Protein AF-A0A529MP01-F1 (afdb_monomer)

Sequence (126 aa):
EYVINDAGSQIDVLGRSAFLRYREALGEAIGEIPPGLYPGDYLIPVGQALAEEFGLGLLEMPEDEALAIVKDRTVDAMMAMIREDLALLNVHHDVFFSERTLHADNARKIRAAIADLTLKGHIYKG

Solvent-accessible surface area (backbone atoms only — not comparable to full-atom values): 7208 Å² total; per-residue (Å²): 111,46,81,40,87,61,72,53,73,65,48,57,35,46,17,53,31,32,51,48,28,21,42,39,58,71,68,45,86,70,75,76,76,60,90,86,42,61,78,56,73,84,34,43,63,52,2,40,52,48,28,71,75,45,58,66,53,57,75,78,44,61,64,72,60,31,44,53,54,42,29,53,54,46,51,52,52,50,53,50,51,54,50,51,57,32,48,77,69,75,49,83,67,95,44,77,45,53,42,40,70,41,52,40,81,81,23,46,65,53,54,50,53,52,50,53,38,48,75,71,68,74,64,81,87,130

Secondary structure (DSSP, 8-state):
-EEE--SSHHHHHHHHHHHHHHHHHTT----SPPBTB---GGGHHHHHHHHHHHTTHHHHS-HHHHHHHHHHHHHHHHHHHHHHHHHHTT---S-EEETHHHHHHHHHHHHHHHHHHHHTT-----

Mean predicted aligned error: 9.22 Å

Radius of gyration: 18.43 Å; Cα contacts (8 Å, |Δi|>4): 117; chains: 1; bounding box: 48×27×42 Å

pLDDT: mean 80.81, std 13.07, range [47.12, 97.31]

Foldseek 3Di:
DAEAALPDCLLLLQLVLLCLLLCVLLVDCSDQDDPPHDRDPLSNVLSVVCCVVQPCNLVVDDVVVSSVVSSVSRVVSVVVVVCVVCVVVVHDDPDYHYVVVCPPPVNPVVVVVVVVCVVVVNDDDD

Structure (mmCIF, N/CA/C/O backbone):
data_AF-A0A529MP01-F1
#
_entry.id   AF-A0A529MP01-F1
#
loop_
_atom_site.group_PDB
_atom_site.id
_atom_site.type_symbol
_atom_site.label_atom_id
_atom_site.label_alt_id
_atom_site.label_comp_id
_atom_site.label_asym_id
_atom_site.label_entity_id
_atom_site.label_seq_id
_atom_site.pdbx_PDB_ins_code
_atom_site.Cartn_x
_atom_site.Cartn_y
_atom_site.Cartn_z
_atom_site.occupancy
_atom_site.B_iso_or_equiv
_atom_site.auth_seq_id
_atom_site.auth_comp_id
_atom_site.auth_asym_id
_atom_site.auth_atom_id
_atom_site.pdbx_PDB_model_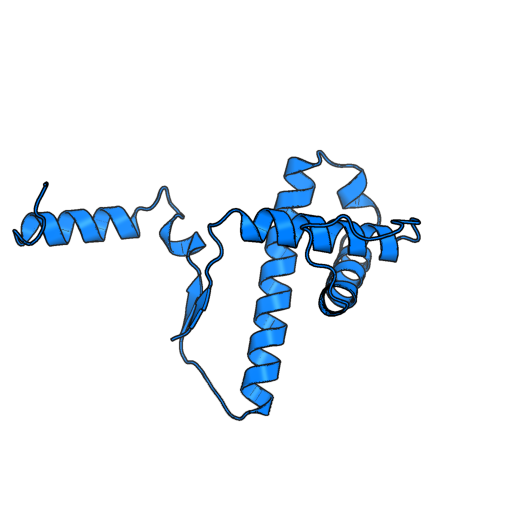num
ATOM 1 N N . GLU A 1 1 ? 6.658 -2.061 -21.353 1.00 52.84 1 GLU A N 1
ATOM 2 C CA . GLU A 1 1 ? 7.112 -2.436 -19.998 1.00 52.84 1 GLU A CA 1
ATOM 3 C C . GLU A 1 1 ? 6.769 -1.298 -19.046 1.00 52.84 1 GLU A C 1
ATOM 5 O O . GLU A 1 1 ? 6.806 -0.150 -19.480 1.00 52.84 1 GLU A O 1
ATOM 10 N N . TYR A 1 2 ? 6.397 -1.604 -17.803 1.00 59.94 2 TYR A N 1
ATOM 11 C CA . TYR A 1 2 ? 6.070 -0.624 -16.759 1.00 59.94 2 TYR A CA 1
ATOM 12 C C . TYR A 1 2 ? 7.038 -0.806 -15.581 1.00 59.94 2 TYR A C 1
ATOM 14 O O . TYR A 1 2 ? 7.133 -1.912 -15.045 1.00 59.94 2 TYR A O 1
ATOM 22 N N . VAL A 1 3 ? 7.764 0.248 -15.191 1.00 62.31 3 VAL A N 1
ATOM 23 C CA . VAL A 1 3 ? 8.709 0.213 -14.059 1.00 62.31 3 VAL A CA 1
ATOM 24 C C . VAL A 1 3 ? 8.031 0.766 -12.811 1.00 62.31 3 VAL A C 1
ATOM 26 O O . VAL A 1 3 ? 7.514 1.880 -12.826 1.00 62.31 3 VAL A O 1
ATOM 29 N N . ILE A 1 4 ? 8.049 -0.014 -11.735 1.00 66.75 4 ILE A N 1
ATOM 30 C CA . ILE A 1 4 ? 7.487 0.347 -10.435 1.00 66.75 4 ILE A CA 1
ATOM 31 C C . ILE A 1 4 ? 8.630 0.908 -9.582 1.00 66.75 4 ILE A C 1
ATOM 33 O O . ILE A 1 4 ? 9.581 0.183 -9.296 1.00 66.75 4 ILE A O 1
ATOM 37 N N . ASN A 1 5 ? 8.544 2.180 -9.182 1.00 66.88 5 ASN A N 1
ATOM 38 C CA . ASN A 1 5 ? 9.523 2.822 -8.294 1.00 66.88 5 ASN A CA 1
ATOM 39 C C . ASN A 1 5 ? 9.223 2.463 -6.831 1.00 66.88 5 ASN A C 1
ATOM 41 O O . ASN A 1 5 ? 8.701 3.262 -6.054 1.00 66.88 5 ASN A O 1
ATOM 45 N N . ASP A 1 6 ? 9.484 1.205 -6.487 1.00 66.50 6 ASP A N 1
ATOM 46 C CA . ASP A 1 6 ? 9.177 0.600 -5.195 1.00 66.50 6 ASP A CA 1
ATOM 47 C C . ASP A 1 6 ? 10.447 0.303 -4.364 1.00 66.50 6 ASP A C 1
ATOM 49 O O . ASP A 1 6 ? 10.486 -0.652 -3.579 1.00 66.50 6 ASP A O 1
ATOM 53 N N . ALA A 1 7 ? 11.458 1.175 -4.463 1.00 59.72 7 ALA A N 1
ATOM 54 C CA . ALA A 1 7 ? 12.653 1.151 -3.609 1.00 59.72 7 ALA A CA 1
ATOM 55 C C . ALA A 1 7 ? 12.884 2.441 -2.783 1.00 59.72 7 ALA A C 1
ATOM 57 O O . ALA A 1 7 ? 13.804 2.486 -1.965 1.00 59.72 7 ALA A O 1
ATOM 58 N N . GLY A 1 8 ? 12.078 3.492 -2.982 1.00 66.06 8 GLY A N 1
ATOM 59 C CA . GLY A 1 8 ? 12.253 4.799 -2.333 1.00 66.06 8 GLY A CA 1
ATOM 60 C C . GLY A 1 8 ? 11.412 5.025 -1.068 1.00 66.06 8 GLY A C 1
ATOM 61 O O . GLY A 1 8 ? 10.449 4.310 -0.793 1.00 66.06 8 GLY A O 1
ATOM 62 N N . SER A 1 9 ? 11.710 6.116 -0.349 1.00 74.81 9 SER A N 1
ATOM 63 C CA . SER A 1 9 ? 10.978 6.572 0.852 1.00 74.81 9 SER A CA 1
ATOM 64 C C . SER A 1 9 ? 9.485 6.847 0.618 1.00 74.81 9 SER A C 1
ATOM 66 O O . SER A 1 9 ? 8.710 6.947 1.567 1.00 74.81 9 SER A O 1
ATOM 68 N N . GLN A 1 10 ? 9.053 6.935 -0.643 1.00 77.38 10 GLN A N 1
ATOM 69 C CA . GLN A 1 10 ? 7.645 7.072 -1.018 1.00 77.38 10 GLN A CA 1
ATOM 70 C C . GLN A 1 10 ? 6.810 5.849 -0.619 1.00 77.38 10 GLN A C 1
ATOM 72 O O . GLN A 1 10 ? 5.647 6.007 -0.253 1.00 77.38 10 GLN A O 1
ATOM 77 N N . ILE A 1 11 ? 7.390 4.644 -0.597 1.00 82.25 11 ILE A N 1
ATOM 78 C CA . ILE A 1 11 ? 6.670 3.459 -0.104 1.00 82.25 11 ILE A CA 1
ATOM 79 C C . ILE A 1 11 ? 6.481 3.515 1.400 1.00 82.25 11 ILE A C 1
ATOM 81 O O . ILE A 1 11 ? 5.462 3.052 1.897 1.00 82.25 11 ILE A O 1
ATOM 85 N N . ASP A 1 12 ? 7.435 4.079 2.139 1.00 85.31 12 ASP A N 1
ATOM 86 C CA . ASP A 1 12 ? 7.285 4.214 3.586 1.00 85.31 12 ASP A CA 1
ATOM 87 C C . ASP A 1 12 ? 6.087 5.102 3.913 1.00 85.31 12 ASP A C 1
ATOM 89 O O . ASP A 1 12 ? 5.267 4.768 4.768 1.00 85.31 12 ASP A O 1
ATOM 93 N N . VAL A 1 13 ? 5.951 6.197 3.165 1.00 88.06 13 VAL A N 1
ATOM 94 C CA . VAL A 1 13 ? 4.794 7.089 3.226 1.00 88.06 13 VAL A CA 1
ATOM 95 C C . VAL A 1 13 ? 3.515 6.349 2.823 1.00 88.06 13 VAL A C 1
ATOM 97 O O . VAL A 1 13 ? 2.512 6.437 3.532 1.00 88.06 13 VAL A O 1
ATOM 100 N N . LEU A 1 14 ? 3.540 5.577 1.733 1.00 88.62 14 LEU A N 1
ATOM 101 C CA . LEU A 1 14 ? 2.395 4.796 1.256 1.00 88.62 14 LEU A CA 1
ATOM 102 C C . LEU A 1 14 ? 1.932 3.753 2.282 1.00 88.62 14 LEU A C 1
ATOM 104 O O . LEU A 1 14 ? 0.755 3.719 2.630 1.00 88.62 14 LEU A O 1
ATOM 108 N N . GLY A 1 15 ? 2.858 2.963 2.824 1.00 91.38 15 GLY A N 1
ATOM 109 C CA . GLY A 1 15 ? 2.577 1.950 3.838 1.00 91.38 15 GLY A CA 1
ATOM 110 C C . GLY A 1 15 ? 2.031 2.559 5.127 1.00 91.38 15 GLY A C 1
ATOM 111 O O . GLY A 1 15 ? 1.050 2.061 5.667 1.00 91.38 15 GLY A O 1
ATOM 112 N N . ARG A 1 16 ? 2.583 3.689 5.588 1.00 92.19 16 ARG A N 1
ATOM 113 C CA . ARG A 1 16 ? 2.034 4.418 6.747 1.00 92.19 16 ARG A CA 1
ATOM 114 C C . ARG A 1 16 ? 0.622 4.938 6.491 1.00 92.19 16 ARG A C 1
ATOM 116 O O . ARG A 1 16 ? -0.222 4.875 7.379 1.00 92.19 16 ARG A O 1
ATOM 123 N N . SER A 1 17 ? 0.354 5.408 5.277 1.00 92.88 17 SER A N 1
ATOM 124 C CA . SER A 1 17 ? -0.979 5.876 4.878 1.00 92.88 17 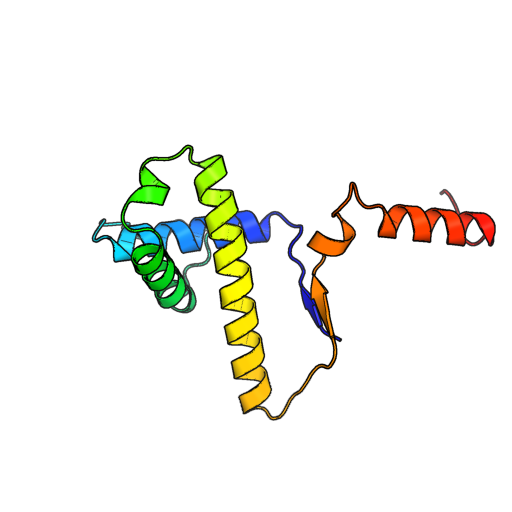SER A CA 1
ATOM 125 C C . SER A 1 17 ? -1.995 4.728 4.876 1.00 92.88 17 SER A C 1
ATOM 127 O O . SER A 1 17 ? -3.085 4.863 5.426 1.00 92.88 17 SER A O 1
ATOM 129 N N . ALA A 1 18 ? -1.619 3.567 4.330 1.00 94.19 18 ALA A N 1
ATOM 130 C CA . ALA A 1 18 ? -2.457 2.369 4.346 1.00 94.19 18 ALA A CA 1
ATOM 131 C C . ALA A 1 18 ? -2.661 1.815 5.764 1.00 94.19 18 ALA A C 1
ATOM 133 O O . ALA A 1 18 ? -3.760 1.383 6.099 1.00 94.19 18 ALA A O 1
ATOM 134 N N . PHE A 1 19 ? -1.644 1.893 6.626 1.00 94.69 19 PHE A N 1
ATOM 135 C CA . PHE A 1 19 ? -1.760 1.465 8.019 1.00 94.69 19 PHE A CA 1
ATOM 136 C C . PHE A 1 19 ? -2.758 2.318 8.814 1.00 94.69 19 PHE A C 1
ATOM 138 O O . PHE A 1 19 ? -3.504 1.790 9.636 1.00 94.69 19 PHE A O 1
ATOM 145 N N . LEU A 1 20 ? -2.839 3.624 8.535 1.00 93.75 20 LEU A N 1
ATOM 146 C CA . LEU A 1 20 ? -3.895 4.470 9.099 1.00 93.75 20 LEU A CA 1
ATOM 147 C C . LEU A 1 20 ? -5.282 4.023 8.625 1.00 93.75 20 LEU A C 1
ATOM 149 O O . LEU A 1 20 ? -6.176 3.862 9.448 1.00 93.75 20 LEU A O 1
ATOM 153 N N . ARG A 1 21 ? -5.463 3.748 7.327 1.00 94.38 21 ARG A N 1
ATOM 154 C CA . ARG A 1 21 ? -6.745 3.236 6.804 1.00 94.38 21 ARG A CA 1
ATOM 155 C C . ARG A 1 21 ? -7.111 1.862 7.375 1.00 94.38 21 ARG A C 1
ATOM 157 O O . ARG A 1 21 ? -8.285 1.583 7.581 1.00 94.38 21 ARG A O 1
ATOM 164 N N . TYR A 1 22 ? -6.124 1.023 7.677 1.00 96.06 22 TYR A N 1
ATOM 165 C CA . TYR A 1 22 ? -6.326 -0.235 8.398 1.00 96.06 22 TYR A CA 1
ATOM 166 C C . TYR A 1 22 ? -6.868 0.003 9.816 1.00 96.06 22 TYR A C 1
ATOM 168 O O . TYR A 1 22 ? -7.872 -0.593 10.197 1.00 96.06 2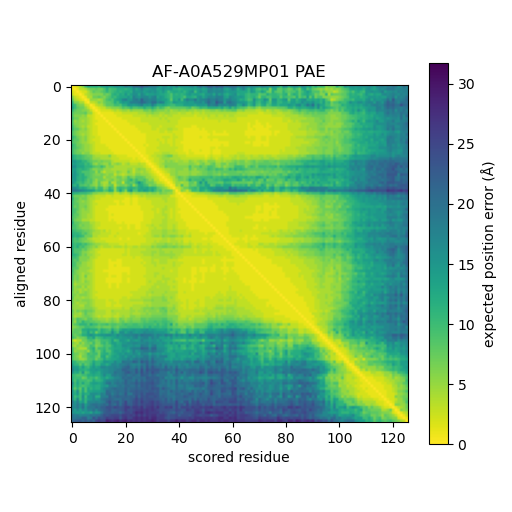2 TYR A O 1
ATOM 176 N N . ARG A 1 23 ? -6.277 0.936 10.573 1.00 94.25 23 ARG A N 1
ATOM 177 C CA . ARG A 1 23 ? -6.775 1.321 11.907 1.00 94.25 23 ARG A CA 1
ATOM 178 C C . ARG A 1 23 ? -8.190 1.899 11.847 1.00 94.25 23 ARG A C 1
ATOM 180 O O . ARG A 1 23 ? -9.031 1.548 12.668 1.00 94.25 23 ARG A O 1
ATOM 187 N N . GLU A 1 24 ? -8.471 2.727 10.844 1.00 94.38 24 GLU A N 1
ATOM 188 C CA . GLU A 1 24 ? -9.817 3.250 10.578 1.00 94.38 24 GLU A CA 1
ATOM 189 C C . GLU A 1 24 ? -10.826 2.124 10.308 1.00 94.38 24 GLU A C 1
ATOM 191 O O . GLU A 1 24 ? -11.915 2.125 10.879 1.00 94.38 24 GLU A O 1
ATOM 196 N N . ALA A 1 25 ? -10.456 1.123 9.501 1.00 95.56 25 ALA A N 1
ATOM 197 C CA . ALA A 1 25 ? -11.306 -0.033 9.211 1.00 95.56 25 ALA A CA 1
ATOM 198 C C . ALA A 1 25 ? -11.586 -0.903 10.452 1.00 95.56 25 ALA A C 1
ATOM 200 O O . ALA A 1 25 ? -12.654 -1.507 10.548 1.00 95.56 25 ALA A O 1
ATOM 201 N N . LEU A 1 26 ? -10.674 -0.919 11.429 1.00 96.00 26 LEU A N 1
ATOM 202 C CA . LEU A 1 26 ? -10.873 -1.551 12.739 1.00 96.00 26 LEU A CA 1
ATOM 203 C C . LEU A 1 26 ? -11.732 -0.715 13.705 1.00 96.00 26 LEU A C 1
ATOM 205 O O . LEU A 1 26 ? -11.998 -1.145 14.827 1.00 96.00 26 LEU A O 1
ATOM 209 N N . GLY A 1 27 ? -12.188 0.464 13.276 1.00 93.44 27 GLY A N 1
ATOM 210 C CA . GLY A 1 27 ? -13.036 1.358 14.058 1.00 93.44 27 GLY A CA 1
ATOM 211 C C . GLY A 1 27 ? -12.269 2.361 14.921 1.00 93.44 27 GLY A C 1
ATOM 212 O O . GLY A 1 27 ? -12.882 3.021 15.762 1.00 93.44 27 GLY A O 1
ATOM 213 N N . GLU A 1 28 ? -10.953 2.508 14.741 1.00 92.12 28 GLU A N 1
ATOM 214 C CA . GLU A 1 28 ? -10.205 3.563 15.420 1.00 92.12 28 GLU A CA 1
ATOM 215 C C . GLU A 1 28 ? -10.490 4.937 14.803 1.00 92.12 28 GLU A C 1
ATOM 217 O O . GLU A 1 28 ? -10.516 5.120 13.585 1.00 92.12 28 GLU A O 1
ATOM 222 N N . ALA A 1 29 ? -10.636 5.948 15.659 1.00 87.12 29 ALA A N 1
ATOM 223 C CA . ALA A 1 29 ? -10.726 7.334 15.222 1.00 87.12 29 ALA A CA 1
ATOM 224 C C . ALA A 1 29 ? -9.328 7.854 14.845 1.00 87.12 29 ALA A C 1
ATOM 226 O O . ALA A 1 29 ? -8.596 8.359 15.695 1.00 87.12 29 ALA A O 1
ATOM 227 N N . ILE A 1 30 ? -8.963 7.739 13.566 1.00 84.06 30 ILE A N 1
ATOM 228 C CA . ILE A 1 30 ? -7.648 8.173 13.061 1.00 84.06 30 ILE A CA 1
ATOM 229 C C . ILE A 1 30 ? -7.507 9.696 12.898 1.00 84.06 30 ILE A C 1
ATOM 231 O O . ILE A 1 30 ? -6.395 10.191 12.729 1.00 84.06 30 ILE A O 1
ATOM 235 N N . GLY A 1 31 ? -8.612 10.443 12.991 1.00 81.75 31 GLY A N 1
ATOM 236 C CA . GLY A 1 31 ? -8.627 11.896 12.814 1.00 81.75 31 GLY A CA 1
ATOM 237 C C . GLY A 1 31 ? -8.318 12.320 11.375 1.00 81.75 31 GLY A C 1
ATOM 238 O O . GLY A 1 31 ? -8.593 11.590 10.425 1.00 81.75 31 GLY A O 1
ATOM 239 N N . GLU A 1 32 ? -7.764 13.520 11.209 1.00 78.88 32 GLU A N 1
ATOM 240 C CA . GLU A 1 32 ? -7.283 13.979 9.905 1.00 78.88 32 GLU A CA 1
ATOM 241 C C . GLU A 1 32 ? -5.965 13.287 9.549 1.00 78.88 32 GLU A C 1
ATOM 243 O O . GLU A 1 32 ? -5.060 13.180 10.380 1.00 78.88 32 GLU A O 1
ATOM 248 N N . ILE A 1 33 ? -5.834 12.851 8.293 1.00 77.75 33 ILE A N 1
ATOM 249 C CA . ILE A 1 33 ? -4.584 12.269 7.800 1.00 77.75 33 ILE A CA 1
ATOM 250 C C . ILE A 1 33 ? -3.481 13.339 7.875 1.00 77.75 33 ILE A C 1
ATOM 252 O O . ILE A 1 33 ? -3.641 14.411 7.283 1.00 77.75 33 ILE A O 1
ATOM 256 N N . PRO A 1 34 ? -2.355 13.067 8.565 1.00 77.31 34 PRO A N 1
ATOM 257 C CA . PRO A 1 34 ? -1.263 14.020 8.688 1.00 77.31 34 PRO A CA 1
ATOM 258 C C . PRO A 1 34 ? -0.748 14.529 7.332 1.00 77.31 34 PRO A C 1
ATOM 260 O O . PRO A 1 34 ? -0.632 13.748 6.379 1.00 77.31 34 PRO A O 1
ATOM 263 N N . PRO A 1 35 ? -0.361 15.814 7.235 1.00 70.06 35 PRO A N 1
ATOM 264 C CA . PRO A 1 35 ? 0.225 16.357 6.018 1.00 70.06 35 PRO A CA 1
ATOM 265 C C . PRO A 1 35 ? 1.508 15.600 5.654 1.00 70.06 35 PRO A C 1
ATOM 267 O O . PRO A 1 35 ? 2.374 15.370 6.497 1.00 70.06 35 PRO A O 1
ATOM 270 N N . GLY A 1 36 ? 1.631 15.223 4.380 1.00 69.81 36 GLY A N 1
ATOM 271 C CA . GLY A 1 36 ? 2.765 14.449 3.864 1.00 69.81 36 GLY A CA 1
ATOM 272 C C . GLY A 1 36 ? 2.519 12.943 3.753 1.00 69.81 36 GLY A C 1
ATOM 273 O O . GLY A 1 36 ? 3.354 12.260 3.169 1.00 69.81 36 GLY A O 1
ATOM 274 N N . LEU A 1 37 ? 1.388 12.430 4.248 1.00 74.81 37 LEU A N 1
ATOM 275 C CA . LEU A 1 37 ? 0.890 11.093 3.914 1.00 74.81 37 LEU A CA 1
ATOM 276 C C . LEU A 1 37 ? -0.024 11.142 2.686 1.00 74.81 37 LEU A C 1
ATOM 278 O O . LEU A 1 37 ? -0.545 12.200 2.335 1.00 74.81 37 LEU A O 1
ATOM 282 N N . TYR A 1 38 ? -0.213 10.000 2.025 1.00 73.00 38 TYR A N 1
ATOM 283 C CA . TYR A 1 38 ? -1.167 9.886 0.929 1.00 73.00 38 TYR A CA 1
ATOM 284 C C . TYR A 1 38 ? -2.588 9.935 1.505 1.00 73.00 38 TYR A C 1
ATOM 286 O O . TYR A 1 38 ? -2.987 9.014 2.219 1.00 73.00 38 TYR A O 1
ATOM 294 N N . PRO A 1 39 ? -3.373 10.985 1.210 1.00 65.50 39 PRO A N 1
ATOM 295 C CA . PRO A 1 39 ? -4.687 11.163 1.823 1.00 65.50 39 PRO A CA 1
ATOM 296 C C . PRO A 1 39 ? -5.763 10.269 1.193 1.00 65.50 39 PRO A C 1
ATOM 298 O O . PRO A 1 39 ? -6.848 10.110 1.747 1.00 65.50 39 PRO A O 1
ATOM 301 N N . GLY A 1 40 ? -5.486 9.733 0.002 1.00 71.81 40 GLY A N 1
ATOM 302 C CA . GLY A 1 40 ? -6.517 9.353 -0.949 1.00 71.81 40 GLY A CA 1
ATOM 303 C C . GLY A 1 40 ? -7.431 8.219 -0.495 1.00 71.81 40 GLY A C 1
ATOM 304 O O . GLY A 1 40 ? -6.996 7.218 0.076 1.00 71.81 40 GLY A O 1
ATOM 305 N N . ASP A 1 41 ? -8.705 8.367 -0.847 1.00 81.81 41 ASP A N 1
ATOM 306 C CA . ASP A 1 41 ? -9.763 7.379 -0.623 1.00 81.81 41 ASP A CA 1
ATOM 307 C C . ASP A 1 41 ? -9.467 6.030 -1.296 1.00 81.81 41 ASP A C 1
ATOM 309 O O . ASP A 1 41 ? -9.969 4.996 -0.869 1.00 81.81 41 ASP A O 1
ATOM 313 N N . TYR A 1 42 ? -8.578 6.014 -2.294 1.00 84.19 42 TYR A N 1
ATOM 314 C CA . TYR A 1 42 ? -8.106 4.797 -2.957 1.00 84.19 42 TYR A CA 1
ATOM 315 C C . TYR A 1 42 ? -7.372 3.822 -2.014 1.00 84.19 42 TYR A C 1
ATOM 317 O O . TYR A 1 42 ? -7.233 2.647 -2.347 1.00 84.19 42 TYR A O 1
ATOM 325 N N . LEU A 1 43 ? -6.918 4.275 -0.835 1.00 91.81 43 LEU A N 1
ATOM 326 C CA . LEU A 1 43 ? -6.331 3.412 0.198 1.00 91.81 43 LEU A CA 1
ATOM 327 C C . LEU A 1 43 ? -7.359 2.850 1.187 1.00 91.81 43 LEU A C 1
ATOM 329 O O . LEU A 1 43 ? -7.018 1.944 1.945 1.00 91.81 43 LEU A O 1
ATOM 333 N N . ILE A 1 44 ? -8.602 3.342 1.191 1.00 92.12 44 ILE A N 1
ATOM 334 C CA . ILE A 1 44 ? -9.662 2.805 2.058 1.00 92.12 44 ILE A CA 1
ATOM 335 C C . ILE A 1 44 ? -9.890 1.308 1.778 1.00 92.12 44 ILE A C 1
ATOM 337 O O . ILE A 1 44 ? -9.845 0.536 2.738 1.00 92.12 44 ILE A O 1
ATOM 341 N N . PRO A 1 45 ? -10.031 0.850 0.513 1.00 93.88 45 PRO A N 1
ATOM 342 C CA . PRO A 1 45 ? -10.172 -0.578 0.221 1.00 93.88 45 PRO A CA 1
ATOM 343 C C . PRO A 1 45 ? -8.967 -1.408 0.678 1.00 93.88 45 PRO A C 1
ATOM 345 O O . PRO A 1 45 ? -9.133 -2.542 1.115 1.00 93.88 45 PRO A O 1
ATOM 348 N N . VAL A 1 46 ? -7.754 -0.842 0.633 1.00 94.94 46 VAL A N 1
ATOM 349 C CA . VAL A 1 46 ? -6.541 -1.517 1.125 1.00 94.94 46 VAL A CA 1
ATOM 350 C C . VAL A 1 46 ? -6.592 -1.687 2.640 1.00 94.94 46 VAL A C 1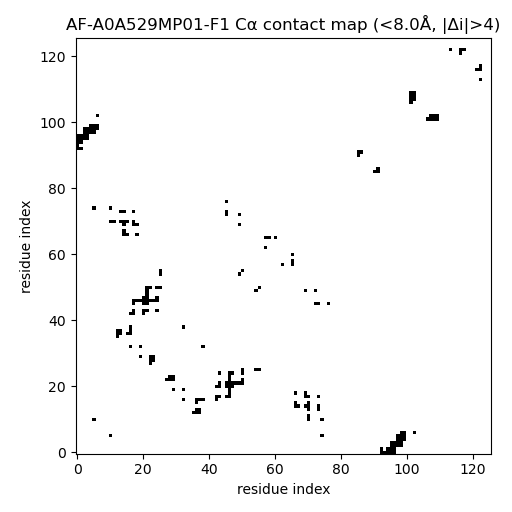
ATOM 352 O O . VAL A 1 46 ? -6.334 -2.777 3.141 1.00 94.94 46 VAL A O 1
ATOM 355 N N . GLY A 1 47 ? -6.953 -0.631 3.373 1.00 94.88 47 GLY A N 1
ATOM 356 C CA . GLY A 1 47 ? -7.122 -0.690 4.824 1.00 94.88 47 GLY A CA 1
ATOM 357 C C . GLY A 1 47 ? -8.177 -1.713 5.248 1.00 94.88 47 GLY A C 1
ATOM 358 O O . GLY A 1 47 ? -7.947 -2.485 6.175 1.00 94.88 47 GLY A O 1
ATOM 359 N N . GLN A 1 48 ? -9.297 -1.772 4.522 1.00 96.62 48 GLN A N 1
ATOM 360 C CA . GLN A 1 48 ? -10.351 -2.766 4.730 1.00 96.62 48 GLN A CA 1
ATOM 361 C C . GLN A 1 48 ? -9.855 -4.193 4.480 1.00 96.62 48 GLN A C 1
ATOM 363 O O . GLN A 1 48 ? -10.061 -5.054 5.330 1.00 96.62 48 GLN A O 1
ATOM 368 N N . ALA A 1 49 ? -9.149 -4.432 3.371 1.00 95.94 49 ALA A N 1
ATOM 369 C CA . ALA A 1 49 ? -8.581 -5.743 3.060 1.00 95.94 49 ALA A CA 1
ATOM 370 C C . ALA A 1 49 ? -7.553 -6.192 4.114 1.00 95.94 49 ALA A C 1
ATOM 372 O O . ALA A 1 49 ? -7.551 -7.348 4.526 1.00 95.94 49 ALA A O 1
ATOM 373 N N . LEU A 1 50 ? -6.716 -5.272 4.605 1.00 96.81 50 LEU A N 1
ATOM 374 C CA . LEU A 1 50 ? -5.782 -5.549 5.699 1.00 96.81 50 LEU A CA 1
ATOM 375 C C . LEU A 1 50 ? -6.514 -5.901 7.001 1.00 96.81 50 LEU A C 1
ATOM 377 O O . LEU A 1 50 ? -6.091 -6.809 7.712 1.00 96.81 50 LEU A O 1
ATOM 381 N N . ALA A 1 51 ? -7.606 -5.202 7.322 1.00 97.25 51 ALA A N 1
ATOM 382 C CA . ALA A 1 51 ? -8.399 -5.477 8.519 1.00 97.25 51 ALA A CA 1
ATOM 383 C C . ALA A 1 51 ? -9.118 -6.829 8.420 1.00 97.25 51 ALA A C 1
ATOM 385 O O . ALA A 1 51 ? -9.192 -7.558 9.407 1.00 97.25 51 ALA A O 1
ATOM 386 N N . GLU A 1 52 ? -9.593 -7.187 7.228 1.00 97.31 52 GLU A N 1
ATOM 387 C CA . GLU A 1 52 ? -10.188 -8.493 6.947 1.00 97.31 52 GLU A CA 1
ATOM 388 C C . GLU A 1 52 ? -9.156 -9.630 7.038 1.00 97.31 52 GLU A C 1
ATOM 390 O O . GLU A 1 52 ? -9.435 -10.657 7.656 1.00 97.31 52 GLU A O 1
ATOM 395 N N . GLU A 1 53 ? -7.957 -9.447 6.473 1.00 96.88 53 GLU A N 1
ATOM 396 C CA . GLU A 1 53 ? -6.900 -10.470 6.461 1.00 96.88 53 GLU A CA 1
ATOM 397 C C . GLU A 1 53 ? -6.254 -10.656 7.844 1.00 96.88 53 GLU A C 1
ATOM 399 O O . GLU A 1 53 ? -6.010 -11.788 8.264 1.00 96.88 53 GLU A O 1
ATOM 404 N N . PHE A 1 54 ? -5.975 -9.565 8.565 1.00 96.31 54 PHE A N 1
ATOM 405 C CA . PHE A 1 54 ? -5.139 -9.602 9.770 1.00 96.31 54 PHE A CA 1
ATOM 406 C C . PHE A 1 54 ? -5.875 -9.300 11.080 1.00 96.31 54 PHE A C 1
ATOM 408 O O . PHE A 1 54 ? -5.305 -9.519 12.154 1.00 96.31 54 PHE A O 1
ATOM 415 N N . GLY A 1 55 ? -7.122 -8.824 11.044 1.00 96.25 55 GLY A N 1
ATOM 416 C CA . GLY A 1 55 ? -7.857 -8.447 12.253 1.00 96.25 55 GLY A CA 1
ATOM 417 C C . GLY A 1 55 ? -7.087 -7.407 13.065 1.00 96.25 55 GLY A C 1
ATOM 418 O O . GLY A 1 55 ? -6.707 -6.385 12.520 1.00 96.25 55 GLY A O 1
ATOM 419 N N . LEU A 1 56 ? -6.829 -7.668 14.353 1.00 95.62 56 LEU A N 1
ATOM 420 C CA . LEU A 1 56 ? -5.993 -6.809 15.211 1.00 95.62 56 LEU A CA 1
ATOM 421 C C . LEU A 1 56 ? -4.496 -7.160 15.160 1.00 95.62 56 LEU A C 1
ATOM 423 O O . LEU A 1 56 ? -3.686 -6.450 15.750 1.00 95.62 56 LEU A O 1
ATOM 427 N N . GLY A 1 57 ? -4.104 -8.232 14.465 1.00 96.12 57 GLY A N 1
ATOM 428 C CA . GLY A 1 57 ? -2.770 -8.826 14.579 1.00 96.12 57 GLY A CA 1
ATOM 429 C C . GLY A 1 57 ? -1.624 -7.871 14.238 1.00 96.12 57 GLY A C 1
ATOM 430 O O . GLY A 1 57 ? -0.598 -7.889 14.914 1.00 96.12 57 GLY A O 1
ATOM 431 N N . LEU A 1 58 ? -1.799 -6.977 13.254 1.00 95.00 58 LEU A N 1
ATOM 432 C CA . LEU A 1 58 ? -0.765 -5.989 12.903 1.00 95.00 58 LEU A CA 1
ATOM 433 C C . LEU A 1 58 ? -0.557 -4.919 13.990 1.00 95.00 58 LEU A C 1
ATOM 435 O O . LEU A 1 58 ? 0.459 -4.234 13.970 1.00 95.00 58 LEU A O 1
ATOM 439 N N . LEU A 1 59 ? -1.496 -4.755 14.929 1.00 94.44 59 LEU A N 1
ATOM 440 C CA . LEU A 1 59 ? -1.356 -3.835 16.068 1.00 94.44 59 LEU A CA 1
ATOM 441 C C . LEU A 1 59 ? -0.615 -4.469 17.250 1.00 94.44 59 LEU A C 1
ATOM 443 O O . LEU A 1 59 ? -0.115 -3.753 18.115 1.00 94.44 59 LEU A O 1
ATOM 447 N N . GLU 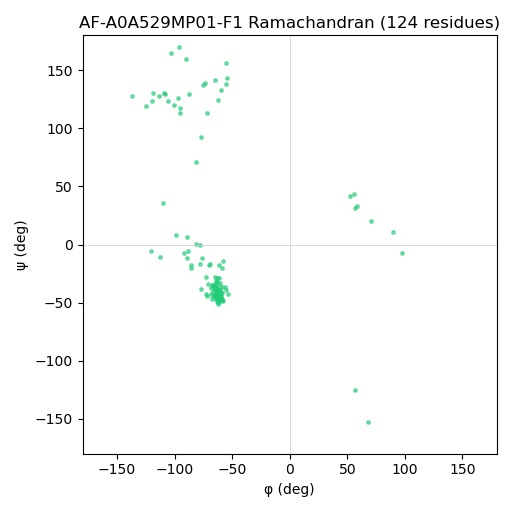A 1 60 ? -0.562 -5.799 17.305 1.00 94.56 60 GLU A N 1
ATOM 448 C CA . GLU A 1 60 ? 0.037 -6.555 18.410 1.00 94.56 60 GLU A CA 1
ATOM 449 C C . GLU A 1 60 ? 1.519 -6.888 18.173 1.00 94.56 60 GLU A C 1
ATOM 451 O O . GLU A 1 60 ? 2.196 -7.394 19.068 1.00 94.56 60 GLU A O 1
ATOM 456 N N . MET A 1 61 ? 2.033 -6.600 16.977 1.00 94.56 61 MET A N 1
ATOM 457 C CA . MET A 1 61 ? 3.422 -6.841 16.586 1.00 94.56 61 MET A CA 1
ATOM 458 C C . MET A 1 61 ? 4.256 -5.548 16.584 1.00 94.56 61 MET A C 1
ATOM 460 O O . MET A 1 61 ? 3.696 -4.448 16.602 1.00 94.56 61 MET A O 1
ATOM 464 N N . PRO A 1 62 ? 5.601 -5.644 16.559 1.00 95.88 62 PRO A N 1
ATOM 465 C CA . PRO A 1 62 ? 6.461 -4.474 16.424 1.00 95.88 62 PRO A CA 1
ATOM 466 C C . PRO A 1 62 ? 6.116 -3.662 15.170 1.00 95.88 62 PRO A C 1
ATOM 468 O O . PRO A 1 62 ? 5.910 -4.225 14.095 1.00 95.88 62 PRO A O 1
ATOM 471 N N . GLU A 1 63 ? 6.097 -2.333 15.299 1.00 89.25 63 GLU A N 1
ATOM 472 C CA . GLU A 1 63 ? 5.668 -1.425 14.223 1.00 89.25 63 GLU A CA 1
ATOM 473 C C . GLU A 1 63 ? 6.456 -1.639 12.923 1.00 89.25 63 GLU A C 1
ATOM 475 O O . GLU A 1 63 ? 5.871 -1.634 11.842 1.00 89.25 63 GLU A O 1
ATOM 480 N N . ASP A 1 64 ? 7.764 -1.884 13.012 1.00 89.19 64 ASP A N 1
ATOM 481 C CA . ASP A 1 64 ? 8.609 -2.116 11.837 1.00 89.19 64 ASP A CA 1
ATOM 482 C C . ASP A 1 64 ? 8.223 -3.399 11.078 1.00 89.19 64 ASP A C 1
ATOM 484 O O . ASP A 1 64 ? 8.233 -3.414 9.844 1.00 89.19 64 ASP A O 1
ATOM 488 N N . GLU A 1 65 ? 7.836 -4.459 11.797 1.00 92.94 65 GLU A N 1
ATOM 489 C CA . GLU A 1 65 ? 7.377 -5.723 11.206 1.00 92.94 65 GLU A CA 1
ATOM 490 C C . GLU A 1 65 ? 5.987 -5.561 10.579 1.00 92.94 65 GLU A C 1
A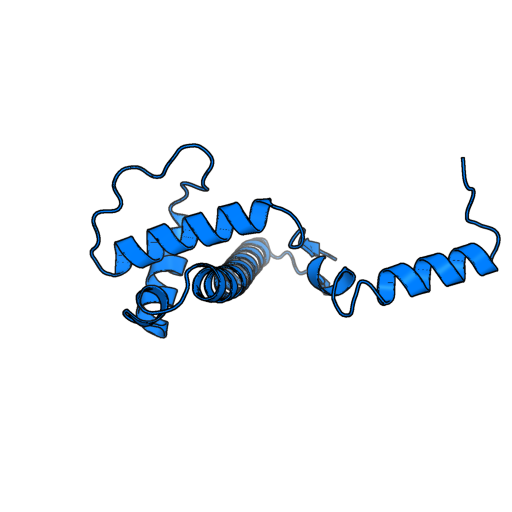TOM 492 O O . GLU A 1 65 ? 5.777 -5.960 9.430 1.00 92.94 65 GLU A O 1
ATOM 497 N N . ALA A 1 66 ? 5.069 -4.888 11.282 1.00 93.62 66 ALA A N 1
ATOM 498 C CA . ALA A 1 66 ? 3.746 -4.558 10.754 1.00 93.62 66 ALA A CA 1
ATOM 499 C C . ALA A 1 66 ? 3.852 -3.723 9.474 1.00 93.62 66 ALA A C 1
ATOM 501 O O . ALA A 1 66 ? 3.236 -4.042 8.457 1.00 93.62 66 ALA A O 1
ATOM 502 N N . LEU A 1 67 ? 4.669 -2.668 9.496 1.00 92.19 67 LEU A N 1
ATOM 503 C CA . LEU A 1 67 ? 4.849 -1.784 8.353 1.00 92.19 67 LEU A CA 1
ATOM 504 C C . LEU A 1 67 ? 5.480 -2.501 7.161 1.00 92.19 67 LEU A C 1
ATOM 506 O O . LEU A 1 67 ? 5.136 -2.162 6.032 1.00 92.19 67 LEU A O 1
ATOM 510 N N . ALA A 1 68 ? 6.370 -3.474 7.363 1.00 90.81 68 ALA A N 1
ATOM 511 C CA . ALA A 1 68 ? 6.895 -4.276 6.259 1.00 90.81 68 ALA A CA 1
ATOM 512 C C . ALA A 1 68 ? 5.771 -5.049 5.544 1.00 90.81 68 ALA A C 1
ATOM 514 O O . ALA A 1 68 ? 5.637 -4.945 4.325 1.00 90.81 68 ALA A O 1
ATOM 515 N N . ILE A 1 69 ? 4.903 -5.727 6.304 1.00 93.25 69 ILE A N 1
ATOM 516 C CA . ILE A 1 69 ? 3.754 -6.469 5.760 1.00 93.25 69 ILE A CA 1
ATOM 517 C C . ILE A 1 69 ? 2.782 -5.524 5.044 1.00 93.25 69 ILE A C 1
ATOM 519 O O . ILE A 1 69 ? 2.364 -5.784 3.914 1.00 93.25 69 ILE A O 1
ATOM 523 N N . VAL A 1 70 ? 2.447 -4.401 5.682 1.00 93.94 70 VAL A N 1
ATOM 524 C CA . VAL A 1 70 ? 1.512 -3.413 5.130 1.00 93.94 70 VAL A CA 1
ATOM 525 C C . VAL A 1 70 ? 2.043 -2.827 3.827 1.00 93.94 70 VAL A C 1
ATOM 527 O O . VAL A 1 70 ? 1.278 -2.693 2.874 1.00 93.94 70 VAL A O 1
ATOM 530 N N . LYS A 1 71 ? 3.338 -2.494 3.745 1.00 91.00 71 LYS A N 1
ATOM 531 C CA . LYS A 1 71 ? 3.952 -1.972 2.514 1.00 91.00 71 LYS A CA 1
ATOM 532 C C . LYS A 1 71 ? 3.822 -2.965 1.368 1.00 91.00 71 LYS A C 1
ATOM 534 O O . LYS A 1 71 ? 3.425 -2.561 0.279 1.00 91.00 71 LYS A O 1
ATOM 539 N N . ASP A 1 72 ? 4.120 -4.235 1.617 1.00 88.94 72 ASP A N 1
ATOM 540 C CA . ASP A 1 72 ? 4.057 -5.281 0.595 1.00 88.94 72 ASP A CA 1
ATOM 541 C C . ASP A 1 72 ? 2.631 -5.445 0.070 1.00 88.94 72 ASP A C 1
ATOM 543 O O . ASP A 1 72 ? 2.387 -5.298 -1.128 1.00 88.94 72 ASP A O 1
ATOM 547 N N . ARG A 1 73 ? 1.665 -5.603 0.980 1.00 91.56 73 ARG A N 1
ATOM 548 C CA . ARG A 1 73 ? 0.241 -5.707 0.631 1.00 91.56 73 ARG A CA 1
ATOM 549 C C . ARG A 1 73 ? -0.287 -4.474 -0.093 1.00 91.56 73 ARG A C 1
ATOM 551 O O . ARG A 1 73 ? -1.064 -4.594 -1.036 1.00 91.56 73 ARG A O 1
ATOM 558 N N . THR A 1 74 ? 0.148 -3.288 0.321 1.00 91.56 74 THR A N 1
ATOM 559 C CA . THR A 1 74 ? -0.284 -2.038 -0.309 1.00 91.56 74 THR A CA 1
ATOM 560 C C . THR A 1 74 ? 0.262 -1.916 -1.727 1.00 91.56 74 THR A C 1
ATOM 562 O O . THR A 1 74 ? -0.482 -1.531 -2.624 1.00 91.56 74 THR A O 1
ATOM 565 N N . VAL A 1 75 ? 1.532 -2.264 -1.963 1.00 88.25 75 VAL A N 1
ATOM 566 C CA . VAL A 1 75 ? 2.115 -2.247 -3.314 1.00 88.25 75 VAL A CA 1
ATOM 567 C C . VAL A 1 75 ? 1.392 -3.236 -4.226 1.00 88.25 75 VAL A C 1
ATOM 569 O O . VAL A 1 75 ? 1.025 -2.861 -5.339 1.00 88.25 75 VAL A O 1
ATOM 572 N N . ASP A 1 76 ? 1.115 -4.450 -3.748 1.00 87.62 76 ASP A N 1
ATOM 573 C CA . ASP A 1 76 ? 0.370 -5.452 -4.515 1.00 87.62 76 ASP A CA 1
ATOM 574 C C . ASP A 1 76 ? -1.031 -4.949 -4.897 1.00 87.62 76 ASP A C 1
ATOM 576 O O . ASP A 1 76 ? -1.421 -5.018 -6.066 1.00 87.62 76 ASP A O 1
ATOM 580 N N . ALA A 1 77 ? -1.761 -4.364 -3.941 1.00 89.75 77 ALA A N 1
ATOM 581 C CA . ALA A 1 77 ? -3.090 -3.804 -4.178 1.00 89.75 77 ALA A CA 1
ATOM 582 C C . ALA A 1 77 ? -3.067 -2.631 -5.173 1.00 89.75 77 ALA A C 1
ATOM 584 O O . ALA A 1 77 ? -3.906 -2.557 -6.071 1.00 89.75 77 ALA A O 1
ATOM 585 N N . MET A 1 78 ? -2.082 -1.733 -5.063 1.00 88.00 78 MET A N 1
ATOM 586 C CA . MET A 1 78 ? -1.917 -0.628 -6.013 1.00 88.00 78 MET A CA 1
ATOM 587 C C . MET A 1 78 ? -1.605 -1.132 -7.418 1.00 88.00 78 MET A C 1
ATOM 589 O O . MET A 1 78 ? -2.155 -0.627 -8.394 1.00 88.00 78 MET A O 1
ATOM 593 N N . MET A 1 79 ? -0.769 -2.161 -7.539 1.00 85.25 79 MET A N 1
ATOM 594 C CA . MET A 1 79 ? -0.466 -2.750 -8.837 1.00 85.25 79 MET A CA 1
ATOM 595 C C . MET A 1 79 ? -1.664 -3.469 -9.453 1.00 85.25 79 MET A C 1
ATOM 597 O O . MET A 1 79 ? -1.809 -3.434 -10.675 1.00 85.25 79 MET A O 1
ATOM 601 N N . ALA A 1 80 ? -2.516 -4.102 -8.646 1.00 86.62 80 ALA A N 1
ATOM 602 C CA . ALA A 1 80 ? -3.772 -4.674 -9.120 1.00 86.62 80 ALA A CA 1
ATOM 603 C C . ALA A 1 80 ? -4.701 -3.582 -9.676 1.00 86.62 80 ALA A C 1
ATOM 605 O O . ALA A 1 80 ? -5.113 -3.676 -10.830 1.00 86.62 80 ALA A O 1
ATOM 606 N N . MET A 1 81 ? -4.909 -2.497 -8.921 1.00 86.06 81 MET A N 1
ATOM 607 C CA . MET A 1 81 ? -5.733 -1.356 -9.343 1.00 86.06 81 MET A CA 1
ATOM 608 C C . MET A 1 81 ? -5.219 -0.720 -10.643 1.00 86.06 81 MET A C 1
ATOM 610 O O . MET A 1 81 ? -5.975 -0.543 -11.591 1.00 86.06 81 MET A O 1
ATOM 614 N N . ILE A 1 82 ? -3.907 -0.475 -10.746 1.00 84.88 82 ILE A N 1
ATOM 615 C CA . ILE A 1 82 ? -3.288 0.068 -11.966 1.00 84.88 82 ILE A CA 1
ATOM 616 C C . ILE A 1 82 ? -3.522 -0.856 -13.170 1.00 84.88 82 ILE A C 1
ATOM 618 O O . ILE A 1 82 ? -3.768 -0.382 -14.278 1.00 84.88 82 ILE A O 1
ATOM 622 N N . ARG A 1 83 ? -3.428 -2.179 -12.988 1.00 83.88 83 ARG A N 1
ATOM 623 C CA . ARG A 1 83 ? -3.667 -3.143 -14.075 1.00 83.88 83 ARG A CA 1
ATOM 624 C C . ARG A 1 83 ? -5.122 -3.144 -14.523 1.00 83.88 83 ARG A C 1
ATOM 626 O O . ARG A 1 83 ? -5.363 -3.224 -15.725 1.00 83.88 83 ARG A O 1
ATOM 633 N N . GLU A 1 84 ? -6.056 -3.071 -13.583 1.00 86.06 84 GLU A N 1
ATOM 634 C CA . GLU A 1 84 ? -7.488 -2.983 -13.871 1.00 86.06 84 GLU A CA 1
ATOM 635 C C . GLU A 1 84 ? -7.813 -1.694 -14.634 1.00 86.06 84 GLU A C 1
ATOM 637 O O . GLU A 1 84 ? -8.422 -1.758 -15.702 1.00 86.06 84 GLU A O 1
ATOM 642 N N . ASP A 1 85 ? -7.300 -0.551 -14.174 1.00 85.62 85 ASP A N 1
ATOM 643 C CA . ASP A 1 85 ? -7.482 0.745 -14.836 1.00 85.62 85 ASP A CA 1
ATOM 644 C C . ASP A 1 85 ? -6.913 0.754 -16.264 1.00 85.62 85 ASP A C 1
ATOM 646 O O . ASP A 1 85 ? -7.555 1.231 -17.203 1.00 85.62 85 ASP A O 1
ATOM 650 N N . LEU A 1 86 ? -5.721 0.184 -16.472 1.00 85.50 86 LEU A N 1
ATOM 651 C CA . LEU A 1 86 ? -5.128 0.063 -17.808 1.00 85.50 86 LEU A CA 1
ATOM 652 C C . LEU A 1 86 ? -5.939 -0.869 -18.718 1.00 85.50 86 LEU A C 1
ATOM 654 O O . LEU A 1 86 ? -6.117 -0.568 -19.901 1.00 85.50 86 LEU A O 1
ATOM 658 N N . ALA A 1 87 ? -6.473 -1.965 -18.175 1.00 86.06 87 ALA A N 1
ATOM 659 C CA . ALA A 1 87 ? -7.321 -2.883 -18.925 1.00 86.06 87 ALA A CA 1
ATOM 660 C C . ALA A 1 87 ? -8.627 -2.212 -19.385 1.00 86.06 87 ALA A C 1
ATOM 662 O O . ALA A 1 87 ? -9.056 -2.447 -20.515 1.00 86.06 87 ALA A O 1
ATOM 663 N N . LEU A 1 88 ? -9.215 -1.320 -18.574 1.00 88.44 88 LEU A N 1
ATOM 664 C CA . LEU A 1 88 ? -10.383 -0.517 -18.971 1.00 88.44 88 LEU A CA 1
ATOM 665 C C . LEU A 1 88 ? -10.092 0.399 -20.169 1.00 88.44 88 LEU A C 1
ATOM 667 O O . LEU A 1 88 ? -10.985 0.683 -20.967 1.00 88.44 88 LEU A O 1
ATOM 671 N N . LEU A 1 89 ? -8.838 0.827 -20.328 1.00 87.88 89 LEU A N 1
ATOM 672 C CA . LEU A 1 89 ? -8.366 1.621 -21.465 1.00 87.88 89 LEU A CA 1
ATOM 673 C C . LEU A 1 89 ? -7.865 0.761 -22.637 1.00 87.88 89 LEU A C 1
ATOM 675 O O . LEU A 1 89 ? -7.337 1.303 -23.610 1.00 87.88 89 LEU A O 1
ATOM 679 N N . ASN A 1 90 ? -8.026 -0.565 -22.563 1.00 88.31 90 ASN A N 1
ATOM 680 C CA . ASN A 1 90 ? -7.508 -1.534 -23.530 1.00 88.31 90 ASN A CA 1
ATOM 681 C C . ASN A 1 90 ? -5.978 -1.429 -23.722 1.00 88.31 90 ASN A C 1
ATOM 683 O O . ASN A 1 90 ? -5.449 -1.671 -24.811 1.00 88.31 90 ASN A O 1
ATOM 687 N N . VAL A 1 91 ? -5.262 -1.040 -22.659 1.00 81.19 91 VAL A N 1
ATOM 688 C CA . VAL A 1 91 ? -3.799 -0.975 -22.602 1.00 81.19 91 VAL A CA 1
ATOM 689 C C . VAL A 1 91 ? -3.284 -2.207 -21.865 1.00 81.19 91 VAL A C 1
ATOM 691 O O . VAL A 1 91 ? -3.574 -2.418 -20.690 1.00 81.19 91 VAL A O 1
ATOM 694 N N . HIS A 1 92 ? -2.463 -3.004 -22.547 1.00 75.62 92 HIS A N 1
ATOM 695 C CA . HIS A 1 92 ? -1.823 -4.182 -21.972 1.00 75.62 92 HIS A CA 1
ATOM 696 C C . HIS A 1 92 ? -0.304 -4.022 -22.010 1.00 75.62 92 HIS A C 1
ATOM 698 O O . HIS A 1 92 ? 0.277 -3.691 -23.043 1.00 75.62 92 HIS A O 1
ATOM 704 N N . HIS A 1 93 ? 0.344 -4.255 -20.873 1.00 70.38 93 HIS A N 1
ATOM 705 C CA . HIS A 1 93 ? 1.797 -4.344 -20.786 1.00 70.38 93 HIS A CA 1
ATOM 706 C C . HIS A 1 93 ? 2.205 -5.790 -20.514 1.00 70.38 93 HIS A C 1
ATOM 708 O O . HIS A 1 93 ? 1.709 -6.402 -19.570 1.00 70.38 93 HIS A O 1
ATOM 714 N N . ASP A 1 94 ? 3.156 -6.301 -21.296 1.00 52.84 94 ASP A N 1
ATOM 715 C CA . ASP A 1 94 ? 3.637 -7.685 -21.172 1.00 52.84 94 ASP A CA 1
ATOM 716 C C . ASP A 1 94 ? 4.511 -7.908 -19.928 1.00 52.84 94 ASP A C 1
ATOM 718 O O . ASP A 1 94 ? 4.569 -9.008 -19.384 1.00 52.84 94 ASP A O 1
ATOM 722 N N . VAL A 1 95 ? 5.194 -6.857 -19.457 1.00 66.19 95 VAL A N 1
ATOM 723 C CA . VAL A 1 95 ? 6.133 -6.923 -18.329 1.00 66.19 95 VAL A CA 1
ATOM 724 C C . VAL A 1 95 ? 5.943 -5.722 -17.408 1.00 66.19 95 VAL A C 1
ATOM 726 O O . VAL A 1 95 ? 5.989 -4.567 -17.845 1.00 66.19 95 VAL A O 1
ATOM 729 N N . PHE A 1 96 ? 5.777 -6.016 -16.120 1.00 65.69 96 PHE A N 1
ATOM 730 C CA . PHE A 1 96 ? 5.841 -5.054 -15.024 1.00 65.69 96 PHE A CA 1
ATOM 731 C C . PHE A 1 96 ? 7.056 -5.401 -14.174 1.00 65.69 96 PHE A C 1
ATOM 733 O O . PHE A 1 96 ? 7.225 -6.556 -13.782 1.00 65.69 96 PHE A O 1
ATOM 740 N N . PHE A 1 97 ? 7.909 -4.420 -13.917 1.00 62.62 97 PHE A N 1
ATOM 741 C CA . PHE A 1 97 ? 9.211 -4.634 -13.310 1.00 62.62 97 PHE A CA 1
ATOM 742 C C . PHE A 1 97 ? 9.355 -3.773 -12.054 1.00 62.62 97 PHE A C 1
ATOM 744 O O . PHE A 1 97 ? 9.270 -2.550 -12.131 1.00 62.62 97 PHE A O 1
ATOM 751 N N . SER A 1 98 ? 9.556 -4.416 -10.904 1.0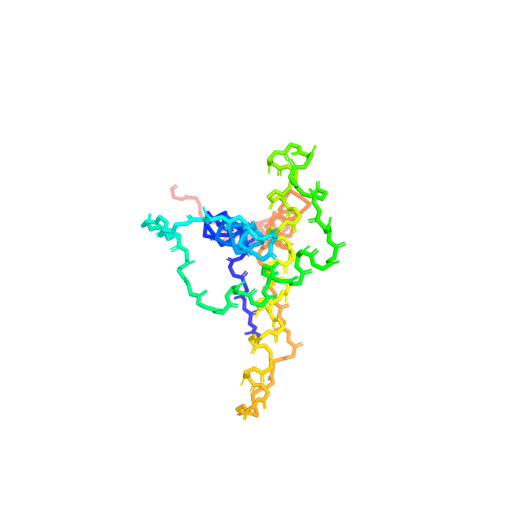0 67.69 98 SER A N 1
ATOM 752 C CA . SER A 1 98 ? 9.729 -3.746 -9.609 1.00 67.69 98 SER A CA 1
ATOM 753 C C . SER A 1 98 ? 11.198 -3.391 -9.374 1.00 67.69 98 SER A C 1
ATOM 755 O O . SER A 1 98 ? 12.083 -4.243 -9.500 1.00 67.69 98 SER A O 1
ATOM 757 N N . GLU A 1 99 ? 11.469 -2.137 -9.024 1.00 68.88 99 GLU A N 1
ATOM 758 C CA . GLU A 1 99 ? 12.796 -1.642 -8.656 1.00 68.88 99 GLU A CA 1
ATOM 759 C C . GLU A 1 99 ? 13.332 -2.328 -7.390 1.00 68.88 99 GLU A C 1
ATOM 761 O O . GLU A 1 99 ? 14.529 -2.599 -7.278 1.00 68.88 99 GLU A O 1
ATOM 766 N N . ARG A 1 100 ? 12.460 -2.769 -6.482 1.00 64.75 100 ARG A N 1
ATOM 767 C CA . ARG A 1 100 ? 12.840 -3.637 -5.363 1.00 64.75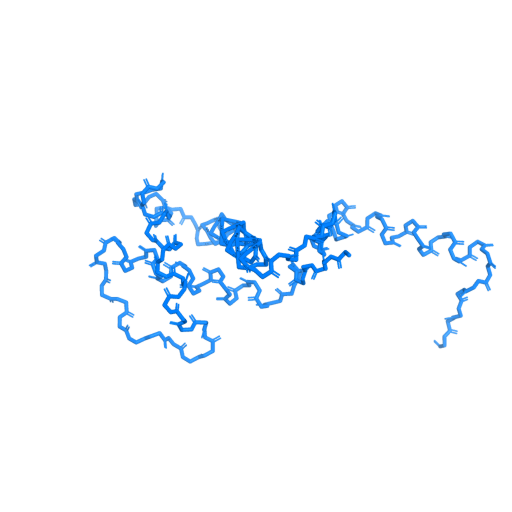 100 ARG A CA 1
ATOM 768 C C . ARG A 1 100 ? 13.517 -4.915 -5.840 1.00 64.75 100 ARG A C 1
ATOM 770 O O . ARG A 1 100 ? 14.489 -5.343 -5.226 1.00 64.75 100 ARG A O 1
ATOM 777 N N . THR A 1 101 ? 13.092 -5.495 -6.967 1.00 59.62 101 THR A N 1
ATOM 778 C CA . THR A 1 101 ? 13.764 -6.677 -7.544 1.00 59.62 101 THR A CA 1
ATOM 779 C C . THR A 1 101 ? 15.151 -6.375 -8.123 1.00 59.62 101 THR A C 1
ATOM 781 O O . THR A 1 101 ? 15.942 -7.305 -8.311 1.00 59.62 101 THR A O 1
ATOM 784 N N . LEU A 1 102 ? 15.475 -5.103 -8.396 1.00 58.78 102 LEU A N 1
ATOM 785 C CA . LEU A 1 102 ? 16.837 -4.681 -8.735 1.00 58.78 102 LEU A CA 1
ATOM 786 C C . LEU A 1 102 ? 17.726 -4.596 -7.505 1.00 58.78 102 LEU A C 1
ATOM 788 O O . LEU A 1 102 ? 18.896 -4.954 -7.612 1.00 58.78 102 LEU A O 1
ATOM 792 N N . HIS A 1 103 ? 17.188 -4.131 -6.377 1.00 57.12 103 HIS A N 1
ATOM 793 C CA . HIS A 1 103 ? 17.913 -3.993 -5.111 1.00 57.12 103 HIS A CA 1
ATOM 794 C C . HIS A 1 103 ? 17.930 -5.277 -4.267 1.00 57.12 103 HIS A C 1
ATOM 796 O O . HIS A 1 103 ? 18.803 -5.435 -3.409 1.00 57.12 103 HIS A O 1
ATOM 802 N N . ALA A 1 104 ? 17.035 -6.224 -4.553 1.00 60.94 104 ALA A N 1
ATOM 803 C CA . ALA A 1 104 ? 17.030 -7.565 -3.983 1.00 60.94 104 ALA A CA 1
ATOM 804 C C . ALA A 1 104 ? 18.372 -8.288 -4.206 1.00 60.94 104 ALA A C 1
ATOM 806 O O . ALA A 1 104 ? 19.154 -7.958 -5.106 1.00 60.94 104 ALA A O 1
ATOM 807 N N . ASP A 1 105 ? 18.667 -9.267 -3.348 1.00 66.50 105 ASP A N 1
ATOM 808 C CA . ASP A 1 105 ? 19.936 -10.009 -3.343 1.00 66.50 105 ASP A CA 1
ATOM 809 C C . ASP A 1 105 ? 21.169 -9.096 -3.296 1.00 66.50 105 ASP A C 1
ATOM 811 O O . ASP A 1 105 ? 22.173 -9.302 -3.995 1.00 66.50 105 ASP A O 1
ATOM 815 N N . ASN A 1 106 ? 21.080 -8.049 -2.469 1.00 65.62 106 ASN A N 1
ATOM 816 C CA . ASN A 1 106 ? 22.096 -7.013 -2.345 1.00 65.62 106 ASN A CA 1
ATOM 817 C C . ASN A 1 106 ? 22.388 -6.379 -3.717 1.00 65.62 106 ASN A C 1
ATOM 819 O O . ASN A 1 106 ? 23.538 -6.252 -4.084 1.00 65.62 106 ASN A O 1
ATOM 823 N N . ALA A 1 107 ? 21.399 -6.061 -4.546 1.00 62.81 107 ALA A N 1
ATOM 824 C CA . ALA A 1 107 ? 21.615 -5.467 -5.866 1.00 62.81 107 ALA A CA 1
ATOM 825 C C . ALA A 1 107 ? 22.497 -6.289 -6.837 1.00 62.81 107 ALA A C 1
ATOM 827 O O . ALA A 1 107 ? 23.246 -5.737 -7.652 1.00 62.81 107 ALA A O 1
ATOM 828 N N . ARG A 1 108 ? 22.443 -7.629 -6.768 1.00 70.12 108 ARG A N 1
ATOM 829 C CA . ARG A 1 108 ? 23.260 -8.526 -7.615 1.00 70.12 108 ARG A CA 1
ATOM 830 C C . ARG A 1 108 ? 23.114 -8.224 -9.109 1.00 70.12 108 ARG A C 1
ATOM 832 O O . ARG A 1 108 ? 24.123 -8.213 -9.810 1.00 70.12 108 ARG A O 1
ATOM 839 N N . LYS A 1 109 ? 21.891 -7.971 -9.587 1.00 66.88 109 LYS A N 1
ATOM 840 C CA . LYS A 1 109 ? 21.620 -7.648 -10.999 1.00 66.88 109 LYS A CA 1
ATOM 841 C C . LYS A 1 109 ? 22.300 -6.342 -11.421 1.00 66.88 109 LYS A C 1
ATOM 843 O O . LYS A 1 109 ? 22.946 -6.309 -12.465 1.00 66.88 109 LYS A O 1
ATOM 848 N N . ILE A 1 110 ? 22.249 -5.316 -10.567 1.00 67.62 110 ILE A N 1
ATOM 849 C CA . ILE A 1 110 ? 22.934 -4.034 -10.792 1.00 67.62 110 ILE A CA 1
ATOM 850 C C . ILE A 1 110 ? 24.453 -4.243 -10.825 1.00 67.62 110 ILE A C 1
ATOM 852 O O . ILE A 1 110 ? 25.121 -3.806 -11.758 1.00 67.62 110 ILE A O 1
ATOM 856 N N . ARG A 1 111 ? 25.015 -4.966 -9.846 1.00 66.69 111 ARG A N 1
ATOM 857 C CA . ARG A 1 111 ? 26.459 -5.246 -9.812 1.00 66.69 111 ARG A CA 1
ATOM 858 C C . ARG A 1 111 ? 26.939 -6.046 -11.019 1.00 66.69 111 ARG A C 1
ATOM 860 O O . ARG A 1 111 ? 28.025 -5.770 -11.517 1.00 66.69 111 ARG A O 1
ATOM 867 N N . ALA A 1 1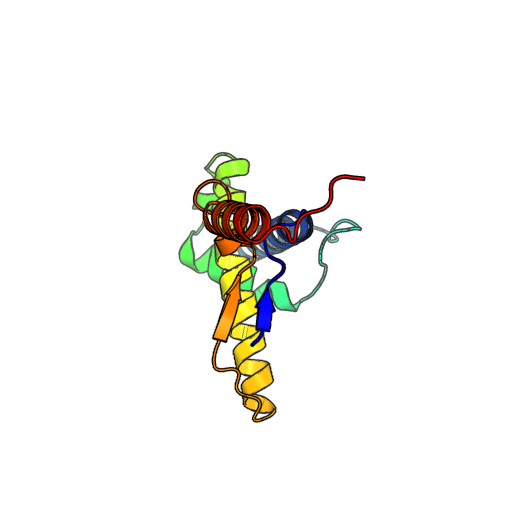12 ? 26.154 -7.016 -11.484 1.00 71.12 112 ALA A N 1
ATOM 868 C CA . ALA A 1 112 ? 26.482 -7.801 -12.669 1.00 71.12 112 ALA A CA 1
ATOM 869 C C . ALA A 1 112 ? 26.501 -6.927 -13.934 1.00 71.12 112 ALA A C 1
ATOM 871 O O . ALA A 1 112 ? 27.448 -7.016 -14.711 1.00 71.12 112 ALA A O 1
ATOM 872 N N . ALA A 1 113 ? 25.522 -6.031 -14.097 1.00 71.06 113 ALA A N 1
ATOM 873 C CA . ALA A 1 113 ? 25.506 -5.062 -15.192 1.00 71.06 113 ALA A CA 1
ATOM 874 C C . ALA A 1 113 ? 26.698 -4.086 -15.133 1.00 71.06 113 ALA A C 1
ATOM 876 O O . ALA A 1 113 ? 27.347 -3.848 -16.149 1.00 71.06 113 ALA A O 1
ATOM 877 N N . ILE A 1 114 ? 27.049 -3.572 -13.947 1.00 71.75 114 ILE A N 1
ATOM 878 C CA . ILE A 1 114 ? 28.237 -2.719 -13.759 1.00 71.75 114 ILE A CA 1
ATOM 879 C C . ILE A 1 114 ? 29.521 -3.485 -14.103 1.00 71.75 114 ILE A C 1
ATOM 881 O O . ILE A 1 114 ? 30.403 -2.938 -14.765 1.00 71.75 114 ILE A O 1
ATOM 885 N N . ALA A 1 115 ? 29.642 -4.746 -13.683 1.00 70.94 115 ALA A N 1
ATOM 886 C CA . ALA A 1 115 ? 30.802 -5.574 -13.998 1.00 70.94 115 ALA A CA 1
ATOM 887 C C . ALA A 1 115 ? 30.935 -5.823 -15.511 1.00 70.94 115 ALA A C 1
ATOM 889 O O . ALA A 1 115 ? 32.031 -5.689 -16.049 1.00 70.94 115 ALA A O 1
ATOM 890 N N . ASP A 1 116 ? 29.830 -6.108 -16.205 1.00 75.81 116 ASP A N 1
ATOM 891 C CA . ASP A 1 116 ? 29.807 -6.309 -17.659 1.00 75.81 116 ASP A CA 1
ATOM 892 C C . ASP A 1 116 ? 30.175 -5.028 -18.431 1.00 75.81 116 ASP A C 1
ATOM 894 O O . ASP A 1 116 ? 31.014 -5.052 -19.332 1.00 75.81 116 ASP A O 1
ATOM 898 N N . LEU A 1 117 ? 29.630 -3.877 -18.026 1.00 71.75 117 LEU A N 1
ATOM 899 C CA . LEU A 1 117 ? 29.981 -2.581 -18.618 1.00 71.75 117 LEU A CA 1
ATOM 900 C C . LEU A 1 117 ? 31.438 -2.184 -18.330 1.00 71.75 117 LEU A C 1
ATOM 902 O O . LEU A 1 117 ? 32.092 -1.595 -19.194 1.00 71.75 117 LEU A O 1
ATOM 906 N N . THR A 1 118 ? 31.967 -2.533 -17.150 1.00 69.06 118 THR A N 1
ATOM 907 C CA . THR A 1 118 ? 33.391 -2.350 -16.811 1.00 69.06 118 THR A CA 1
ATOM 908 C C . THR A 1 118 ? 34.268 -3.206 -17.719 1.00 69.06 118 THR A C 1
ATOM 910 O O . THR A 1 118 ? 35.249 -2.710 -18.268 1.00 69.06 118 THR A O 1
ATOM 913 N N . LEU A 1 119 ? 33.897 -4.476 -17.919 1.00 71.69 119 LEU A N 1
ATOM 914 C CA . LEU A 1 119 ? 34.632 -5.412 -18.770 1.00 71.69 119 LEU A CA 1
ATOM 915 C C . LEU A 1 119 ? 34.688 -4.934 -20.229 1.00 71.69 119 LEU A C 1
ATOM 917 O O . LEU A 1 119 ? 35.702 -5.098 -20.899 1.00 71.69 119 LEU A O 1
ATOM 921 N N . LYS A 1 120 ? 33.611 -4.303 -20.707 1.00 78.50 120 LYS A N 1
ATOM 922 C CA . LYS A 1 120 ? 33.509 -3.740 -22.062 1.00 78.50 120 LYS A CA 1
ATOM 923 C C . LYS A 1 120 ? 34.169 -2.362 -22.214 1.00 78.50 120 LYS A C 1
ATOM 925 O O . LYS A 1 120 ? 34.141 -1.795 -23.300 1.00 78.50 120 LYS A O 1
ATOM 930 N N . GLY A 1 121 ? 34.768 -1.816 -21.151 1.00 71.06 121 GLY A N 1
ATOM 931 C CA . GLY A 1 121 ? 35.443 -0.514 -21.181 1.00 71.06 121 GLY A CA 1
ATOM 932 C C . GLY A 1 121 ? 34.492 0.680 -21.316 1.00 71.06 121 GLY A C 1
ATOM 933 O O . GLY A 1 121 ? 34.912 1.758 -21.725 1.00 71.06 121 GLY A O 1
ATOM 934 N N . HIS A 1 122 ? 33.210 0.504 -20.984 1.00 70.44 122 HIS A N 1
ATOM 935 C CA . HIS A 1 122 ? 32.171 1.529 -21.123 1.00 70.44 122 HIS A CA 1
ATOM 936 C C . HIS A 1 122 ? 31.858 2.269 -19.812 1.00 70.44 122 HIS A C 1
ATOM 938 O O . HIS A 1 122 ? 30.907 3.046 -19.765 1.00 70.44 122 HIS A O 1
ATOM 944 N N . ILE A 1 123 ? 32.644 2.057 -18.748 1.00 65.50 123 ILE A N 1
ATOM 945 C CA . ILE A 1 123 ? 32.523 2.810 -17.492 1.00 65.50 123 ILE A CA 1
ATOM 946 C C . ILE A 1 123 ? 33.672 3.805 -17.365 1.00 65.50 123 ILE A C 1
ATOM 948 O O . ILE A 1 123 ? 34.842 3.428 -17.355 1.00 65.50 123 ILE A O 1
ATOM 952 N N . TYR A 1 124 ? 33.316 5.077 -17.207 1.00 58.66 124 TYR A N 1
ATOM 953 C CA . TYR A 1 124 ? 34.235 6.162 -16.891 1.00 58.66 124 TYR A CA 1
ATOM 954 C C . TYR A 1 124 ? 34.012 6.609 -15.441 1.00 58.66 124 TYR A C 1
ATOM 956 O O . TYR A 1 124 ? 32.875 6.856 -15.040 1.00 58.66 124 TYR A O 1
ATOM 964 N N . LYS A 1 125 ? 35.085 6.707 -14.649 1.00 54.69 125 LYS A N 1
ATOM 965 C CA . LYS A 1 125 ? 35.061 7.382 -13.344 1.00 54.69 125 LYS A CA 1
ATOM 966 C C . LYS A 1 125 ? 35.533 8.819 -13.547 1.00 54.69 125 LYS A C 1
ATOM 968 O O . LYS A 1 125 ? 36.691 9.018 -13.910 1.00 54.69 125 LYS A O 1
ATOM 973 N N . GLY A 1 126 ? 34.623 9.772 -13.357 1.00 47.12 126 GLY A N 1
ATOM 974 C CA . GLY A 1 126 ? 34.949 11.192 -13.205 1.00 47.12 126 GLY A CA 1
ATOM 975 C C . GLY A 1 126 ? 35.418 11.509 -11.796 1.00 47.12 126 GLY A C 1
ATOM 976 O O . GLY A 1 126 ? 34.991 10.783 -10.867 1.00 47.12 126 GLY A O 1
#